Protein AF-A0A800MV16-F1 (afdb_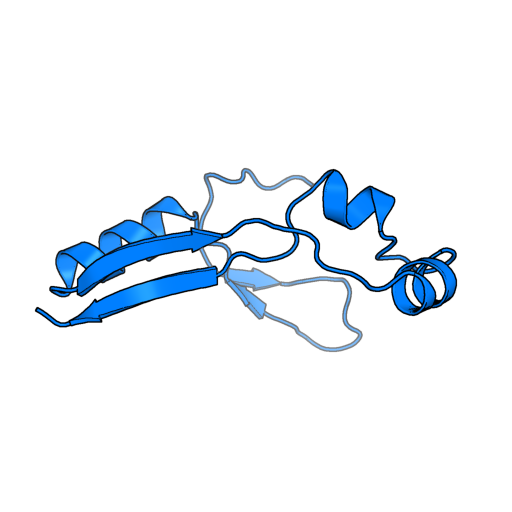monomer)

Structure (mmCIF, N/CA/C/O backbone):
data_AF-A0A800MV16-F1
#
_entry.id   AF-A0A800MV16-F1
#
loop_
_atom_site.group_PDB
_atom_site.id
_atom_site.type_symbol
_atom_site.label_atom_id
_atom_site.label_alt_id
_atom_site.label_comp_id
_atom_site.label_asym_id
_atom_site.label_entity_id
_atom_site.label_seq_id
_atom_site.pdbx_PDB_ins_code
_atom_site.Cartn_x
_atom_site.Cartn_y
_atom_site.Cartn_z
_atom_site.occupancy
_atom_site.B_iso_or_equiv
_atom_site.auth_seq_id
_atom_site.auth_comp_id
_atom_site.auth_asym_id
_atom_site.auth_atom_id
_atom_site.pdbx_PDB_model_num
ATOM 1 N N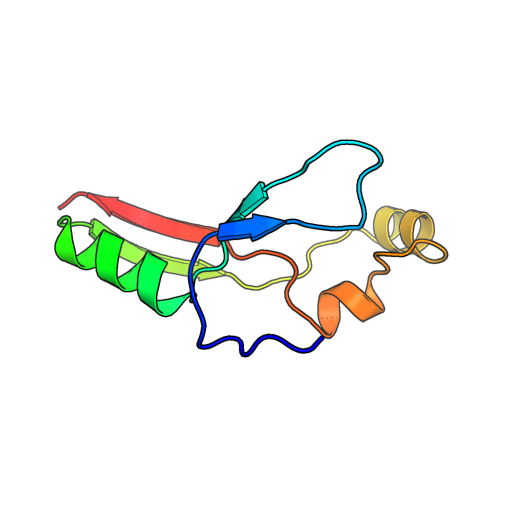 . MET A 1 1 ? 9.309 -13.024 -10.749 1.00 55.28 1 MET A N 1
ATOM 2 C CA . MET A 1 1 ? 8.652 -12.489 -9.534 1.00 55.28 1 MET A CA 1
ATOM 3 C C . MET A 1 1 ? 7.789 -13.636 -9.089 1.00 55.28 1 MET A C 1
ATOM 5 O O . MET A 1 1 ? 6.754 -13.860 -9.698 1.00 55.28 1 MET A O 1
ATOM 9 N N . ASP A 1 2 ? 8.286 -14.419 -8.138 1.00 75.31 2 ASP A N 1
ATOM 10 C CA . ASP A 1 2 ? 7.739 -15.762 -7.898 1.00 75.31 2 ASP A CA 1
ATOM 11 C C . ASP A 1 2 ? 6.905 -15.806 -6.611 1.00 75.31 2 ASP A C 1
ATOM 13 O O . ASP A 1 2 ? 6.333 -16.833 -6.270 1.00 75.31 2 ASP A O 1
ATOM 17 N N . LYS A 1 3 ? 6.814 -14.667 -5.912 1.00 83.00 3 LYS A N 1
ATOM 18 C CA . LYS A 1 3 ? 6.045 -14.487 -4.684 1.00 83.00 3 LYS A CA 1
ATOM 19 C C . LYS A 1 3 ? 4.736 -13.765 -4.993 1.00 83.00 3 LYS A C 1
ATOM 21 O O . LYS A 1 3 ? 4.749 -12.706 -5.624 1.00 83.00 3 LYS A O 1
ATOM 26 N N . SER A 1 4 ? 3.617 -14.319 -4.535 1.00 89.88 4 SER A N 1
ATOM 27 C CA . SER A 1 4 ? 2.300 -13.692 -4.673 1.00 89.88 4 SER A CA 1
ATOM 28 C C . SER A 1 4 ? 2.213 -12.384 -3.878 1.00 89.88 4 SER A C 1
ATOM 30 O O . SER A 1 4 ? 2.762 -12.278 -2.782 1.00 89.88 4 SER A O 1
ATOM 32 N N . TYR A 1 5 ? 1.447 -11.405 -4.373 1.00 89.12 5 TYR A N 1
ATOM 33 C CA . TYR A 1 5 ? 1.087 -10.199 -3.608 1.00 89.12 5 TYR A CA 1
ATOM 34 C C . TYR A 1 5 ? 0.403 -10.542 -2.273 1.00 89.12 5 TYR A C 1
ATOM 36 O O . TYR A 1 5 ? 0.581 -9.841 -1.279 1.00 89.12 5 TYR A O 1
ATOM 44 N N . HIS A 1 6 ? -0.343 -11.651 -2.234 1.00 92.38 6 HIS A N 1
ATOM 45 C CA . HIS A 1 6 ? -1.065 -12.100 -1.044 1.00 92.38 6 HIS A CA 1
ATOM 46 C C . HIS A 1 6 ? -0.166 -12.721 0.034 1.00 92.38 6 HIS A C 1
ATOM 48 O O . HIS A 1 6 ? -0.618 -12.884 1.167 1.00 92.38 6 HIS A O 1
ATOM 54 N N . GLU A 1 7 ? 1.084 -13.050 -0.292 1.00 94.50 7 GLU A N 1
ATOM 55 C CA . GLU A 1 7 ? 2.056 -13.581 0.662 1.00 94.50 7 GLU A CA 1
ATOM 56 C C . GLU A 1 7 ? 2.809 -12.433 1.346 1.00 94.50 7 GLU A C 1
ATOM 58 O O . GLU A 1 7 ? 3.802 -11.906 0.841 1.00 94.50 7 GLU A O 1
ATOM 63 N N . GLU A 1 8 ? 2.330 -12.025 2.515 1.00 95.00 8 GLU A N 1
ATOM 64 C CA . GLU A 1 8 ? 2.933 -10.939 3.293 1.00 95.00 8 GLU A CA 1
ATOM 65 C C . GLU A 1 8 ? 4.182 -11.385 4.073 1.00 95.00 8 GLU A C 1
ATOM 67 O O . GLU A 1 8 ? 4.516 -12.568 4.145 1.00 95.00 8 GLU A O 1
ATOM 72 N N . GLY A 1 9 ? 4.900 -10.420 4.647 1.00 95.12 9 GLY A N 1
ATOM 73 C CA . GLY A 1 9 ? 6.023 -10.646 5.554 1.00 95.12 9 GLY A CA 1
ATOM 74 C C . GLY A 1 9 ? 7.399 -10.287 4.982 1.00 95.12 9 GLY A C 1
ATOM 75 O O . GLY A 1 9 ? 7.511 -9.778 3.856 1.00 95.12 9 GLY A O 1
ATOM 76 N N . PRO A 1 10 ? 8.460 -10.529 5.772 1.00 93.62 10 PRO A N 1
ATOM 77 C CA . PRO A 1 10 ? 9.817 -10.156 5.413 1.00 93.62 10 PRO A CA 1
ATOM 78 C C . PR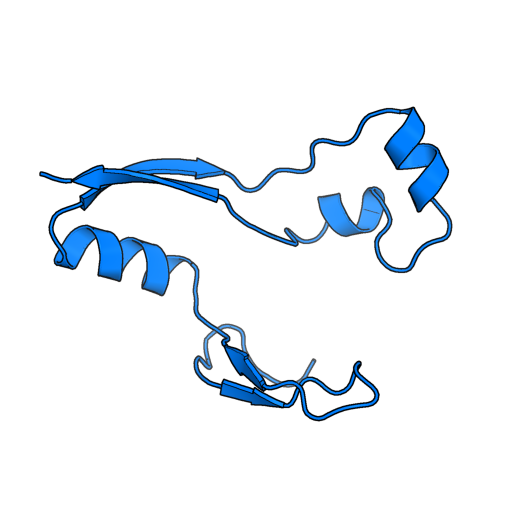O A 1 10 ? 10.340 -10.990 4.242 1.00 93.62 10 PRO A C 1
ATOM 80 O O . PRO A 1 10 ? 10.041 -12.178 4.117 1.00 93.62 10 PRO A O 1
ATOM 83 N N . TYR A 1 11 ? 11.170 -10.382 3.401 1.00 90.38 11 TYR A N 1
ATOM 84 C CA . TYR A 1 11 ? 11.922 -11.086 2.367 1.00 90.38 11 TYR A CA 1
ATOM 85 C C . TYR A 1 11 ? 13.280 -10.423 2.119 1.00 90.38 11 TYR A C 1
ATOM 87 O O . TYR A 1 11 ? 13.444 -9.217 2.313 1.00 90.38 11 TYR A O 1
ATOM 95 N N . GLN A 1 12 ? 14.264 -11.216 1.689 1.00 89.00 12 GLN A N 1
ATOM 96 C CA . GLN A 1 12 ? 15.580 -10.709 1.311 1.00 89.00 12 GLN A CA 1
ATOM 97 C C . GLN A 1 12 ? 15.530 -10.145 -0.112 1.00 89.00 12 GLN A C 1
ATOM 99 O O . GLN A 1 12 ? 15.262 -10.867 -1.072 1.00 89.00 12 GLN A O 1
ATOM 104 N N . HIS A 1 13 ? 15.796 -8.849 -0.251 1.00 84.44 13 HIS A N 1
ATOM 105 C CA . HIS A 1 13 ? 15.798 -8.164 -1.534 1.00 84.44 13 HIS A CA 1
ATOM 106 C C . HIS A 1 13 ? 17.184 -8.249 -2.187 1.00 84.44 13 HIS A C 1
ATOM 108 O O . HIS A 1 13 ? 18.163 -7.697 -1.690 1.00 84.44 13 HIS A O 1
ATOM 114 N N . ILE A 1 14 ? 17.259 -8.934 -3.329 1.00 79.50 14 ILE A N 1
ATOM 115 C CA . ILE A 1 14 ? 18.521 -9.302 -3.997 1.00 79.50 14 ILE A CA 1
ATOM 116 C C . ILE A 1 14 ? 19.248 -8.143 -4.697 1.00 79.50 14 ILE A C 1
ATOM 118 O O . ILE A 1 14 ? 20.388 -8.304 -5.112 1.00 79.50 14 ILE A O 1
ATOM 122 N N . ALA A 1 15 ? 18.611 -6.979 -4.860 1.00 74.31 15 ALA A N 1
ATOM 123 C CA . ALA A 1 15 ? 19.181 -5.891 -5.661 1.00 74.31 15 ALA A CA 1
ATOM 124 C C . ALA A 1 15 ? 20.278 -5.071 -4.958 1.00 74.31 15 ALA A C 1
ATOM 126 O O . ALA A 1 15 ? 20.814 -4.145 -5.564 1.00 74.31 15 ALA A O 1
ATOM 127 N N . TRP A 1 16 ? 20.563 -5.323 -3.678 1.00 71.69 16 TRP A N 1
ATOM 128 C CA . TRP A 1 16 ? 21.551 -4.560 -2.912 1.00 71.69 16 TRP A CA 1
ATOM 129 C C . TRP A 1 16 ? 22.784 -5.427 -2.643 1.00 71.69 16 TRP A C 1
ATOM 131 O O . TRP A 1 16 ? 22.664 -6.597 -2.298 1.00 71.69 16 TRP A O 1
ATOM 141 N N . ASN A 1 17 ? 23.982 -4.837 -2.738 1.00 78.00 17 ASN A N 1
ATOM 142 C CA . ASN A 1 17 ? 25.259 -5.514 -2.445 1.00 78.00 17 ASN A CA 1
ATOM 143 C C . ASN A 1 17 ? 25.447 -5.852 -0.949 1.00 78.00 17 ASN A C 1
ATOM 145 O O . ASN A 1 17 ? 26.517 -6.294 -0.540 1.00 78.00 17 ASN A O 1
ATOM 149 N N . GLN A 1 18 ? 24.433 -5.589 -0.126 1.00 84.31 18 GLN A N 1
ATOM 150 C CA . GLN A 1 18 ? 24.371 -5.845 1.307 1.00 84.31 18 GLN A CA 1
ATOM 151 C C . GLN A 1 18 ? 23.006 -6.469 1.631 1.00 84.31 18 GLN A C 1
ATOM 153 O O . GLN A 1 18 ? 22.041 -6.184 0.914 1.00 84.31 18 GLN A O 1
ATOM 158 N N . PRO A 1 19 ? 22.886 -7.283 2.699 1.00 83.75 19 PRO A N 1
ATOM 159 C CA . PRO A 1 19 ? 21.606 -7.858 3.098 1.00 83.75 19 PRO A CA 1
ATOM 160 C C . PRO A 1 19 ? 20.554 -6.767 3.345 1.00 83.75 19 PRO A C 1
ATOM 162 O O . PRO A 1 19 ? 20.665 -5.981 4.283 1.00 83.75 19 PRO A O 1
ATOM 165 N N . ALA A 1 20 ? 19.526 -6.733 2.498 1.00 89.19 20 ALA A N 1
ATOM 166 C CA . ALA A 1 20 ? 18.390 -5.831 2.621 1.00 89.19 20 ALA A CA 1
ATOM 167 C C . ALA A 1 20 ? 17.128 -6.656 2.872 1.00 89.19 20 ALA A C 1
ATOM 169 O O . ALA A 1 20 ? 16.697 -7.414 2.002 1.00 89.19 20 ALA A O 1
ATOM 170 N N . ILE A 1 21 ? 16.543 -6.528 4.063 1.00 90.94 21 ILE A N 1
ATOM 171 C CA . ILE A 1 21 ? 15.258 -7.155 4.379 1.00 90.94 21 ILE A CA 1
ATOM 172 C C . ILE A 1 21 ? 14.155 -6.137 4.120 1.00 90.94 21 ILE A C 1
ATOM 174 O O . ILE A 1 21 ? 14.104 -5.088 4.761 1.00 90.94 21 ILE A O 1
ATOM 178 N N . MET A 1 22 ? 13.273 -6.454 3.180 1.00 90.88 22 MET A N 1
ATOM 179 C CA . MET A 1 22 ? 12.092 -5.656 2.876 1.00 90.88 22 MET A CA 1
ATOM 180 C C . MET A 1 22 ? 10.849 -6.296 3.481 1.00 90.88 22 MET A C 1
ATOM 182 O O . MET A 1 22 ? 10.785 -7.509 3.670 1.00 90.88 22 MET A O 1
ATOM 186 N N . GLN A 1 23 ? 9.856 -5.464 3.784 1.00 92.94 23 GLN A N 1
ATOM 187 C CA . GLN A 1 23 ? 8.569 -5.897 4.312 1.00 92.94 23 GLN A CA 1
ATOM 188 C C . GLN A 1 23 ? 7.521 -5.807 3.210 1.00 92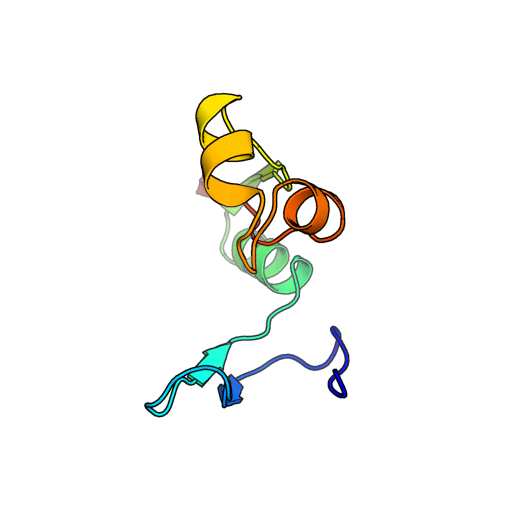.94 23 GLN A C 1
ATOM 190 O O . GLN A 1 23 ? 7.273 -4.721 2.686 1.00 92.94 23 GLN A O 1
ATOM 195 N N . GLN A 1 24 ? 6.922 -6.939 2.851 1.00 93.38 24 GLN A N 1
ATOM 196 C CA . GLN A 1 24 ? 5.810 -6.966 1.910 1.00 93.38 24 GLN A CA 1
ATOM 197 C C . GLN A 1 24 ? 4.499 -7.022 2.686 1.00 93.38 24 GLN A C 1
ATOM 199 O O . GLN A 1 24 ? 4.214 -8.018 3.345 1.00 93.38 24 GLN A O 1
ATOM 204 N N . TYR A 1 25 ? 3.695 -5.972 2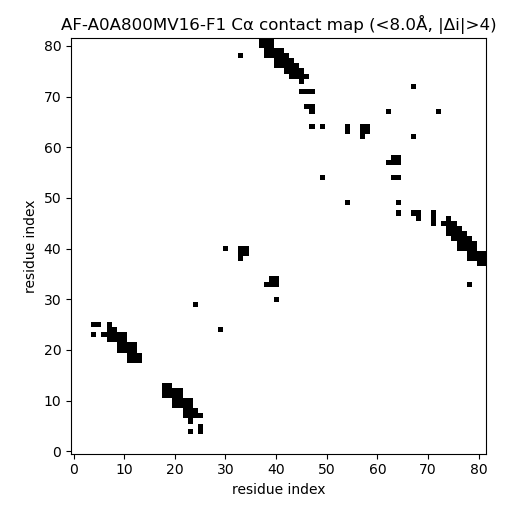.572 1.00 95.69 25 TYR A N 1
ATOM 205 C CA . TYR A 1 25 ? 2.337 -5.937 3.101 1.00 95.69 25 TYR A CA 1
ATOM 206 C C . TYR A 1 25 ? 1.386 -5.412 2.035 1.00 95.69 25 TYR A C 1
ATOM 208 O O . TYR A 1 25 ? 1.747 -4.561 1.218 1.00 95.69 25 TYR A O 1
ATOM 216 N N . LYS A 1 26 ? 0.159 -5.923 2.047 1.00 95.88 26 LYS A N 1
ATOM 217 C CA . LYS A 1 26 ? -0.922 -5.447 1.191 1.00 95.88 26 LYS A CA 1
ATOM 218 C C . LYS A 1 26 ? -1.318 -4.038 1.612 1.00 95.88 26 LYS A C 1
ATOM 220 O O . LYS A 1 26 ? -1.314 -3.706 2.798 1.00 95.88 26 LYS A O 1
ATOM 225 N N . LEU A 1 27 ? -1.808 -3.249 0.662 1.00 95.75 27 LEU A N 1
ATOM 226 C CA . LEU A 1 27 ? -2.411 -1.947 0.953 1.00 95.75 27 LEU A CA 1
ATOM 227 C C . LEU A 1 27 ? -3.556 -2.065 1.977 1.00 95.75 27 LEU A C 1
ATOM 229 O O . LEU A 1 27 ? -3.659 -1.259 2.900 1.00 95.75 27 LEU A O 1
ATOM 233 N N . SER A 1 28 ? -4.367 -3.124 1.870 1.00 97.50 28 SER A N 1
ATOM 234 C CA . SER A 1 28 ? -5.444 -3.414 2.824 1.00 97.50 28 SER A CA 1
ATOM 235 C C . SER A 1 28 ? -4.936 -3.595 4.252 1.00 97.50 28 SER A C 1
ATOM 237 O O . SER A 1 28 ? -5.622 -3.214 5.191 1.00 97.50 28 SER A O 1
ATOM 239 N N . THR A 1 29 ? -3.742 -4.163 4.427 1.00 98.19 29 THR A N 1
ATOM 240 C CA . THR A 1 29 ? -3.153 -4.395 5.749 1.00 98.19 29 THR A CA 1
ATOM 241 C C . THR A 1 29 ? -2.808 -3.069 6.413 1.00 98.19 29 THR A C 1
ATOM 243 O O . THR A 1 29 ? -3.195 -2.849 7.556 1.00 98.19 29 THR A O 1
ATOM 246 N N . TYR A 1 30 ? -2.186 -2.137 5.683 1.00 97.94 30 TYR A N 1
ATOM 247 C CA . TYR A 1 30 ? -1.931 -0.786 6.194 1.00 97.94 30 TYR A CA 1
ATOM 248 C C . TYR A 1 30 ? -3.224 -0.044 6.552 1.00 97.94 30 TYR A C 1
ATOM 250 O O . TYR A 1 30 ? -3.326 0.536 7.632 1.00 97.94 30 TYR A O 1
ATOM 258 N N . ILE A 1 31 ? -4.217 -0.072 5.659 1.00 98.44 31 ILE A N 1
ATOM 259 C CA . ILE A 1 31 ? -5.494 0.629 5.849 1.00 98.44 31 ILE A CA 1
ATOM 260 C C . ILE A 1 31 ? -6.253 0.077 7.059 1.00 98.44 31 ILE A C 1
ATOM 262 O O . ILE A 1 31 ? -6.675 0.850 7.918 1.00 98.44 31 ILE A O 1
ATOM 266 N N . ASN A 1 32 ? -6.400 -1.245 7.151 1.00 98.62 32 ASN A N 1
ATOM 267 C CA . ASN A 1 32 ? -7.156 -1.870 8.233 1.00 98.62 32 ASN A CA 1
ATOM 268 C C . ASN A 1 32 ? -6.475 -1.650 9.581 1.00 98.62 32 ASN A C 1
ATOM 270 O O . ASN A 1 32 ? -7.150 -1.288 10.538 1.00 98.62 32 ASN A O 1
ATOM 274 N N . LEU A 1 33 ? -5.144 -1.757 9.645 1.00 98.44 33 LEU A N 1
ATOM 275 C CA . LEU A 1 33 ? -4.412 -1.543 10.891 1.00 98.44 33 LEU A CA 1
ATOM 276 C C . LEU A 1 33 ? -4.582 -0.109 11.413 1.00 98.44 33 LEU A C 1
ATOM 278 O O . LEU A 1 33 ? -4.742 0.098 12.615 1.00 98.44 33 LEU A O 1
ATOM 282 N N . LEU A 1 34 ? -4.593 0.887 10.523 1.00 98.62 34 LEU A N 1
ATOM 283 C CA . LEU A 1 34 ? -4.891 2.275 10.887 1.00 98.62 34 LEU A CA 1
ATOM 284 C C . LEU A 1 34 ? -6.319 2.413 11.439 1.00 98.62 34 LEU A C 1
ATOM 286 O O . LEU A 1 34 ? -6.506 3.022 12.494 1.00 98.62 34 LEU A O 1
ATOM 290 N N . ILE A 1 35 ? -7.311 1.823 10.768 1.00 98.50 35 ILE A N 1
ATOM 291 C CA . ILE A 1 35 ? -8.720 1.860 11.197 1.00 98.50 35 ILE A CA 1
ATOM 292 C C . ILE A 1 35 ? -8.896 1.200 12.570 1.00 98.50 35 ILE A C 1
ATOM 294 O O . ILE A 1 35 ? -9.472 1.806 13.473 1.00 98.50 35 ILE A O 1
ATOM 298 N N . GLU A 1 36 ? -8.355 -0.004 12.754 1.00 98.62 36 GLU A N 1
ATOM 299 C CA . GLU A 1 36 ? -8.402 -0.762 14.012 1.00 98.62 36 GLU A CA 1
ATOM 300 C C . GLU A 1 36 ? -7.748 0.003 15.168 1.00 98.62 36 GLU A C 1
ATOM 302 O O . GLU A 1 36 ? -8.198 -0.074 16.309 1.00 98.62 36 GLU A O 1
ATOM 307 N N . ASN A 1 37 ? -6.730 0.813 14.869 1.00 98.50 37 ASN A N 1
ATOM 308 C CA . ASN A 1 37 ? -6.063 1.674 15.841 1.00 98.50 37 ASN A CA 1
ATOM 309 C C . ASN A 1 37 ? -6.722 3.057 15.975 1.00 98.50 37 ASN A C 1
ATOM 311 O O . ASN A 1 37 ? -6.110 3.986 16.506 1.00 98.50 37 ASN A O 1
ATOM 315 N N . GLY A 1 38 ? -7.967 3.223 15.531 1.00 98.44 38 GLY A N 1
ATOM 316 C CA . GLY A 1 38 ? -8.757 4.432 15.752 1.00 98.44 38 GLY A CA 1
ATOM 317 C C . GLY A 1 38 ? -8.308 5.621 14.909 1.00 98.44 38 GLY A C 1
ATOM 318 O O . GLY A 1 38 ? -8.354 6.757 15.379 1.00 98.44 38 GLY A O 1
ATOM 319 N N . PHE A 1 39 ? -7.835 5.384 13.687 1.00 98.81 39 PHE A N 1
ATOM 320 C CA . PHE A 1 39 ? -7.639 6.438 12.698 1.00 98.81 39 PHE A CA 1
ATOM 321 C C . PHE A 1 39 ? -8.779 6.433 11.681 1.00 98.81 39 PHE A C 1
ATOM 323 O O . PHE A 1 39 ? -9.190 5.393 11.174 1.00 98.81 39 PHE A O 1
ATOM 330 N N . THR A 1 40 ? -9.253 7.622 11.323 1.00 98.56 40 THR A N 1
ATOM 331 C CA . THR A 1 40 ? -10.074 7.819 10.127 1.00 98.56 40 THR A CA 1
ATOM 332 C C . THR A 1 40 ? -9.163 7.983 8.920 1.00 98.56 40 THR A C 1
ATOM 334 O O . THR A 1 40 ? -8.292 8.857 8.920 1.00 98.56 40 THR A O 1
ATOM 337 N N . ILE A 1 41 ? -9.369 7.176 7.880 1.00 98.50 41 ILE A N 1
ATOM 338 C CA . ILE A 1 41 ? -8.688 7.357 6.595 1.00 98.50 41 ILE A CA 1
ATOM 339 C C . ILE A 1 41 ? -9.347 8.518 5.851 1.00 98.50 41 ILE A C 1
ATOM 341 O O . ILE A 1 41 ? -10.548 8.498 5.599 1.00 98.50 41 ILE A O 1
ATOM 345 N N . GLU A 1 42 ? -8.563 9.534 5.499 1.00 98.56 42 GLU A N 1
ATOM 346 C CA . GLU A 1 42 ? -9.052 10.718 4.786 1.00 98.56 42 GLU A CA 1
ATOM 347 C C . GLU A 1 42 ? -8.752 10.651 3.287 1.00 98.56 42 GLU A C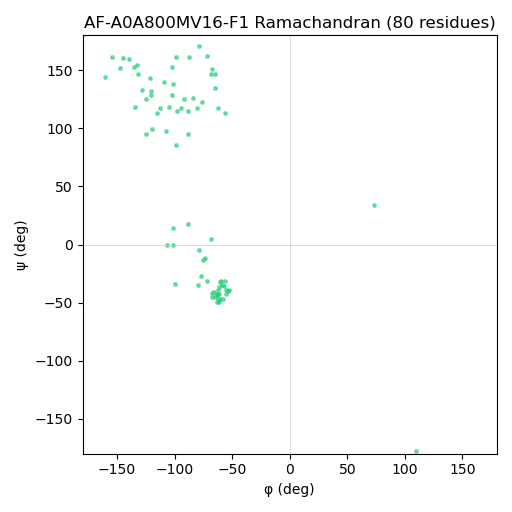 1
ATOM 349 O O . GLU A 1 42 ? -9.519 11.169 2.474 1.00 98.56 42 GLU A O 1
ATOM 354 N N . ARG A 1 43 ? -7.615 10.051 2.907 1.00 98.06 43 ARG A N 1
ATOM 355 C CA . ARG A 1 43 ? -7.210 9.901 1.504 1.00 98.06 43 ARG A CA 1
ATOM 356 C C . ARG A 1 43 ? -6.161 8.806 1.340 1.00 98.06 43 ARG A C 1
ATOM 358 O O . ARG A 1 43 ? -5.264 8.692 2.169 1.00 98.06 43 ARG A O 1
ATOM 365 N N . VAL A 1 44 ? -6.239 8.077 0.232 1.00 97.38 44 VAL A N 1
ATOM 366 C CA . VAL A 1 44 ? -5.179 7.192 -0.269 1.00 97.38 44 VAL A CA 1
ATOM 367 C C . VAL A 1 44 ? -4.805 7.684 -1.666 1.00 97.38 44 VAL A C 1
ATOM 369 O O . VAL A 1 44 ? -5.699 7.995 -2.452 1.00 97.38 44 VAL A O 1
ATOM 372 N N . ILE A 1 45 ? -3.512 7.841 -1.942 1.00 94.38 45 ILE A N 1
ATOM 373 C CA . ILE A 1 45 ? -2.990 8.365 -3.211 1.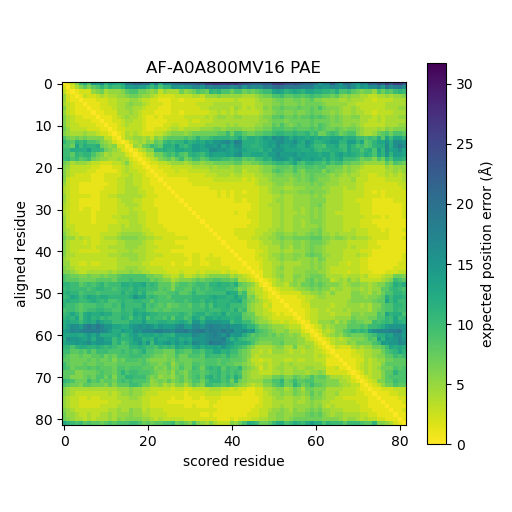00 94.38 45 ILE A CA 1
ATOM 374 C C . ILE A 1 45 ? -2.001 7.355 -3.786 1.00 94.38 45 ILE A C 1
ATOM 376 O O . ILE A 1 45 ? -1.024 7.008 -3.122 1.00 94.38 45 ILE A O 1
ATOM 380 N N . GLU A 1 46 ? -2.243 6.946 -5.027 1.00 91.44 46 GLU A N 1
ATOM 381 C CA . GLU A 1 46 ? -1.341 6.167 -5.875 1.00 91.44 46 GLU A CA 1
ATOM 382 C C . GLU A 1 46 ? -1.162 6.969 -7.165 1.00 91.44 46 GLU A C 1
ATOM 384 O O . GLU A 1 46 ? -2.028 6.950 -8.036 1.00 91.44 46 GLU A O 1
ATOM 389 N N . ASP A 1 47 ? -0.096 7.765 -7.243 1.00 86.06 47 ASP A N 1
ATOM 390 C CA . ASP A 1 47 ? 0.087 8.716 -8.340 1.00 86.06 47 ASP A CA 1
ATOM 391 C C . ASP A 1 47 ? 1.563 8.865 -8.725 1.00 86.06 47 ASP A C 1
ATOM 393 O O . ASP A 1 47 ? 2.473 8.558 -7.949 1.00 86.06 47 ASP A O 1
ATOM 397 N N . VAL A 1 48 ? 1.789 9.367 -9.934 1.00 81.62 48 VAL A N 1
ATOM 398 C CA . VAL A 1 48 ? 3.099 9.698 -10.484 1.00 81.62 48 VAL A CA 1
ATOM 399 C C . VAL A 1 48 ? 3.118 11.182 -10.806 1.00 81.62 48 VAL A C 1
ATOM 401 O O . VAL A 1 48 ? 2.668 11.614 -11.864 1.00 81.62 48 VAL A O 1
ATOM 404 N N . SER A 1 49 ? 3.703 11.964 -9.904 1.00 78.62 49 SER A N 1
ATOM 405 C CA . SER A 1 49 ? 3.894 13.400 -10.094 1.00 78.62 49 SER A CA 1
ATOM 406 C C . SER A 1 49 ? 5.368 13.693 -10.352 1.00 78.62 49 SER A C 1
ATOM 408 O O . SER A 1 49 ? 6.153 13.779 -9.410 1.00 78.62 49 SER A O 1
ATOM 410 N N . LEU A 1 50 ? 5.742 13.841 -11.624 1.00 79.44 50 LEU A N 1
ATOM 411 C CA . LEU A 1 50 ? 7.086 14.233 -12.059 1.00 79.44 50 LEU A CA 1
ATOM 412 C C . LEU A 1 50 ? 7.003 15.514 -12.894 1.00 79.44 50 LEU A C 1
ATOM 414 O O . LEU A 1 50 ? 6.064 15.676 -13.675 1.00 79.44 50 LEU A O 1
ATOM 418 N N . THR A 1 51 ? 7.983 16.408 -12.754 1.00 84.50 51 THR A N 1
ATOM 419 C CA . THR A 1 51 ? 8.127 17.556 -13.664 1.00 84.50 51 THR A CA 1
ATOM 420 C C . THR A 1 51 ? 8.625 17.094 -15.040 1.00 84.50 51 THR A C 1
ATOM 422 O O . THR A 1 51 ? 9.176 16.001 -15.168 1.00 84.50 51 THR A O 1
ATOM 425 N N . GLU A 1 52 ? 8.479 17.915 -16.087 1.00 83.81 52 GLU A N 1
ATOM 426 C CA . GLU A 1 52 ? 9.056 17.597 -17.409 1.00 83.81 52 GLU A CA 1
ATOM 427 C C . GLU A 1 52 ? 10.578 17.382 -17.342 1.00 83.81 52 GLU A C 1
ATOM 429 O O . GLU A 1 52 ? 11.111 16.490 -18.006 1.00 83.81 52 GLU A O 1
ATOM 434 N N . GLU A 1 53 ? 11.270 18.142 -16.488 1.00 85.00 53 GLU A N 1
ATOM 435 C CA . GLU A 1 53 ? 12.701 17.971 -16.230 1.00 85.00 53 GLU A CA 1
ATOM 436 C C . GLU A 1 53 ? 13.002 16.602 -15.598 1.00 85.00 53 GLU A C 1
ATOM 438 O O . GLU A 1 53 ? 13.915 15.901 -16.043 1.00 85.00 53 GLU A O 1
ATOM 443 N N . ASP A 1 54 ? 12.200 16.169 -14.619 1.00 82.06 54 ASP A N 1
ATOM 444 C CA . ASP A 1 54 ? 12.337 14.847 -13.999 1.00 82.06 54 ASP A CA 1
ATOM 445 C C . ASP A 1 54 ? 12.094 13.725 -15.015 1.00 82.06 54 ASP A C 1
ATOM 447 O O . ASP A 1 54 ? 12.850 12.751 -15.065 1.00 82.06 54 ASP A O 1
ATOM 451 N N . VAL A 1 55 ? 11.081 13.863 -15.873 1.00 82.75 55 VAL A N 1
ATOM 452 C CA . VAL A 1 55 ? 10.793 12.875 -16.922 1.00 82.75 55 VAL A CA 1
ATOM 453 C C . VAL A 1 55 ? 12.008 12.696 -17.838 1.00 82.75 55 VAL A C 1
ATOM 455 O O . VAL A 1 55 ? 12.428 11.561 -18.074 1.00 82.75 55 VAL A O 1
ATOM 458 N N . GLN A 1 56 ? 12.627 13.792 -18.288 1.00 83.31 56 GLN A N 1
ATOM 459 C CA . GLN A 1 56 ? 13.839 13.750 -19.117 1.00 83.31 56 GLN A CA 1
ATOM 460 C C . GLN A 1 56 ? 15.034 13.155 -18.360 1.00 83.31 56 GLN A C 1
ATOM 462 O O . GLN A 1 56 ? 15.728 12.269 -18.867 1.00 83.31 56 GLN A O 1
ATOM 467 N N . ARG A 1 57 ? 15.251 13.574 -17.109 1.00 81.44 57 ARG A N 1
ATOM 468 C CA . ARG A 1 57 ? 16.342 13.085 -16.250 1.00 81.44 57 ARG A CA 1
ATOM 469 C C . ARG A 1 57 ? 16.269 11.577 -15.993 1.00 81.44 57 ARG A C 1
ATOM 471 O O . ARG A 1 57 ? 17.306 10.921 -15.822 1.00 81.44 57 ARG A O 1
ATOM 478 N N . HIS A 1 58 ? 15.058 11.029 -15.941 1.00 79.38 58 HIS A N 1
ATOM 479 C CA . HIS A 1 58 ? 14.788 9.631 -15.615 1.00 79.38 58 HIS A CA 1
ATOM 480 C C . HIS A 1 58 ? 14.489 8.744 -16.835 1.00 79.38 58 HIS A C 1
ATOM 482 O O . HIS A 1 58 ? 14.336 7.534 -16.661 1.00 79.38 58 HIS A O 1
ATOM 488 N N . ALA A 1 59 ? 14.490 9.288 -18.057 1.00 75.06 59 ALA A N 1
ATOM 489 C CA . ALA A 1 59 ? 14.136 8.563 -19.282 1.00 75.06 59 ALA A CA 1
ATOM 490 C C . ALA A 1 59 ? 14.941 7.262 -19.494 1.00 75.06 59 ALA A C 1
ATOM 492 O O . ALA A 1 59 ? 14.370 6.235 -19.848 1.00 75.06 59 ALA A O 1
ATOM 493 N N . ASN A 1 60 ? 16.246 7.272 -19.189 1.00 73.62 60 ASN A N 1
ATOM 494 C CA . ASN A 1 60 ? 17.151 6.124 -19.376 1.00 73.62 60 ASN A CA 1
ATOM 495 C C . ASN A 1 60 ? 17.461 5.348 -18.083 1.00 73.62 60 ASN A C 1
ATOM 497 O O . ASN A 1 60 ? 18.430 4.588 -18.027 1.00 73.62 60 ASN A O 1
ATOM 501 N N . ARG A 1 61 ? 16.696 5.562 -17.005 1.00 76.62 61 ARG A N 1
ATOM 502 C CA . ARG A 1 61 ? 16.924 4.881 -15.721 1.00 76.62 61 ARG A CA 1
ATOM 503 C C . ARG A 1 61 ? 15.998 3.684 -15.548 1.00 76.62 61 ARG A C 1
ATOM 505 O O . ARG A 1 61 ? 14.949 3.573 -16.172 1.00 76.62 61 ARG A O 1
ATOM 512 N N . TRP A 1 62 ? 16.384 2.793 -14.633 1.00 63.59 62 TRP A N 1
ATOM 513 C CA . TRP A 1 62 ? 15.577 1.630 -14.256 1.00 63.59 62 TRP A CA 1
ATOM 514 C C . TRP A 1 62 ? 14.141 2.016 -13.859 1.00 63.59 62 TRP A C 1
ATOM 516 O O . TRP A 1 62 ? 13.203 1.331 -14.264 1.00 63.59 62 TRP A O 1
ATOM 526 N N . TYR A 1 63 ? 13.995 3.137 -13.143 1.00 65.31 63 TYR A N 1
ATOM 527 C CA . TYR A 1 63 ? 12.732 3.794 -12.805 1.00 65.31 63 TYR A CA 1
ATOM 528 C C . TYR A 1 63 ? 12.465 4.960 -13.770 1.00 65.31 63 TYR A C 1
ATOM 530 O O . TYR A 1 63 ? 12.848 6.096 -13.494 1.00 65.31 63 TYR A O 1
ATOM 538 N N . SER A 1 64 ? 11.853 4.660 -14.918 1.00 78.31 64 SER A N 1
ATOM 539 C CA . SER A 1 64 ? 11.366 5.667 -15.868 1.00 78.31 64 SER A CA 1
ATOM 540 C C . SER A 1 64 ? 9.941 6.107 -15.517 1.00 78.31 64 SER A C 1
ATOM 542 O O . SER A 1 64 ? 9.212 5.394 -14.823 1.00 78.31 64 SER A O 1
ATOM 544 N N . TYR A 1 65 ? 9.522 7.264 -16.035 1.00 79.50 65 TYR A N 1
ATOM 545 C CA . TYR A 1 65 ? 8.149 7.758 -15.881 1.00 79.50 65 TYR A CA 1
ATOM 546 C C . TYR A 1 65 ? 7.101 6.752 -16.382 1.00 79.50 65 TYR A C 1
ATOM 548 O O . TYR A 1 65 ? 6.104 6.507 -15.708 1.00 79.50 65 TYR A O 1
ATOM 556 N N . GLU A 1 66 ? 7.348 6.112 -17.528 1.00 79.94 66 GLU A N 1
ATOM 557 C CA . GLU A 1 66 ? 6.437 5.108 -18.091 1.00 79.94 66 GLU A CA 1
ATOM 558 C C . GLU A 1 66 ? 6.254 3.906 -17.159 1.00 79.94 66 GLU A C 1
ATOM 560 O O . GLU A 1 66 ? 5.131 3.454 -16.939 1.00 79.94 66 GLU A O 1
ATOM 565 N N . LYS A 1 67 ? 7.344 3.424 -16.548 1.00 78.56 67 LYS A N 1
ATOM 566 C CA . LYS A 1 67 ? 7.286 2.325 -15.576 1.00 78.56 67 LYS A CA 1
ATOM 567 C C . LYS A 1 67 ? 6.570 2.732 -14.295 1.00 78.56 67 LYS A C 1
ATOM 569 O O . LYS A 1 67 ? 5.761 1.957 -13.798 1.00 78.56 67 LYS A O 1
ATOM 574 N N . ALA A 1 68 ? 6.832 3.941 -13.795 1.00 78.69 68 ALA A N 1
ATOM 575 C CA . ALA A 1 68 ? 6.148 4.469 -12.618 1.00 78.69 68 ALA A CA 1
ATOM 576 C C . ALA A 1 68 ? 4.633 4.587 -12.851 1.00 78.69 68 ALA A C 1
ATOM 578 O O . ALA A 1 68 ? 3.851 4.317 -11.946 1.00 78.69 68 ALA A O 1
ATOM 579 N N . ARG A 1 69 ? 4.208 4.952 -14.070 1.00 79.88 69 ARG A N 1
ATOM 580 C CA . ARG A 1 69 ? 2.785 5.022 -14.444 1.00 79.88 69 ARG A CA 1
ATOM 581 C C . ARG A 1 69 ? 2.119 3.661 -14.585 1.00 79.88 69 ARG A C 1
ATOM 583 O O . ARG A 1 69 ? 0.917 3.562 -14.370 1.00 79.88 69 ARG A O 1
ATOM 590 N N . ALA A 1 70 ? 2.868 2.645 -15.000 1.00 81.50 70 ALA A N 1
ATOM 591 C CA . ALA A 1 70 ? 2.337 1.300 -15.195 1.00 81.50 70 ALA A CA 1
ATOM 592 C C . ALA A 1 70 ? 2.194 0.529 -13.876 1.00 81.50 70 ALA A C 1
ATOM 594 O O . ALA A 1 70 ? 1.273 -0.272 -13.734 1.00 81.50 70 ALA A O 1
ATOM 595 N N . VAL A 1 71 ? 3.107 0.754 -12.926 1.00 78.38 71 VAL A N 1
ATOM 596 C CA . VAL A 1 71 ? 3.111 0.079 -11.626 1.00 78.38 71 VAL A CA 1
ATOM 597 C C . VAL A 1 71 ? 3.350 1.111 -10.522 1.00 78.38 71 VAL A C 1
ATOM 599 O O . VAL A 1 71 ? 4.425 1.718 -10.502 1.00 78.38 71 VAL A O 1
ATOM 602 N N . PRO A 1 72 ? 2.400 1.297 -9.585 1.00 75.31 72 PRO A N 1
ATOM 603 C CA . PRO A 1 72 ? 2.577 2.236 -8.488 1.00 75.31 72 PRO A CA 1
ATOM 604 C C . PRO A 1 72 ? 3.764 1.809 -7.619 1.00 75.31 72 PRO A C 1
ATOM 606 O O . PRO A 1 72 ? 3.782 0.735 -7.020 1.00 75.31 72 PRO A O 1
ATOM 609 N N . ALA A 1 73 ? 4.781 2.667 -7.575 1.00 79.88 73 ALA A N 1
ATOM 610 C CA . ALA A 1 73 ? 6.011 2.435 -6.819 1.00 79.88 73 ALA A CA 1
ATOM 611 C C . ALA A 1 73 ? 5.834 2.671 -5.314 1.00 79.88 73 ALA A C 1
ATOM 613 O O . ALA A 1 73 ? 6.579 2.137 -4.493 1.00 79.88 73 ALA A O 1
ATOM 614 N N . ALA A 1 74 ? 4.877 3.530 -4.970 1.00 88.38 74 ALA A N 1
ATOM 615 C CA . ALA A 1 74 ? 4.584 3.974 -3.623 1.00 88.38 74 ALA A CA 1
ATOM 616 C C . ALA A 1 74 ? 3.120 4.414 -3.531 1.00 88.38 74 ALA A C 1
ATOM 618 O O . ALA A 1 74 ? 2.488 4.739 -4.537 1.00 88.38 74 ALA A O 1
ATOM 619 N N . PHE A 1 75 ? 2.620 4.476 -2.302 1.00 92.88 75 PHE A N 1
ATOM 620 C CA . PHE A 1 75 ? 1.317 5.032 -1.970 1.00 92.88 75 PHE A CA 1
ATOM 621 C C . PHE A 1 75 ? 1.448 5.975 -0.772 1.00 92.88 75 PHE A C 1
ATOM 623 O O . PHE A 1 75 ? 2.351 5.834 0.057 1.00 92.88 75 PHE A O 1
ATOM 630 N N . ILE A 1 76 ? 0.531 6.935 -0.664 1.00 95.50 76 ILE A N 1
ATOM 631 C CA . ILE A 1 76 ? 0.449 7.873 0.461 1.00 95.50 76 ILE A CA 1
ATOM 632 C C . ILE A 1 76 ? -0.918 7.718 1.122 1.00 95.50 76 ILE A C 1
ATOM 634 O O . ILE A 1 76 ? -1.944 7.802 0.450 1.00 95.50 76 ILE A O 1
ATOM 638 N N . ILE A 1 77 ? -0.941 7.535 2.444 1.00 98.00 77 ILE A N 1
ATOM 639 C CA . ILE A 1 77 ? -2.175 7.477 3.237 1.00 98.00 77 ILE A CA 1
ATOM 640 C C . ILE A 1 77 ? -2.233 8.702 4.149 1.00 98.00 77 ILE A C 1
ATOM 642 O O . ILE A 1 77 ? -1.397 8.871 5.035 1.00 98.00 77 ILE A O 1
ATOM 646 N N . LYS A 1 78 ? -3.250 9.546 3.957 1.00 98.25 78 LYS A N 1
ATOM 647 C CA . LYS A 1 78 ? -3.616 10.609 4.896 1.00 98.25 78 LYS A CA 1
ATOM 648 C C . LYS A 1 78 ? -4.663 10.065 5.858 1.00 98.25 78 LYS A C 1
ATOM 650 O O . LYS A 1 78 ? -5.720 9.599 5.428 1.00 98.25 78 LYS A O 1
ATOM 655 N N . CYS A 1 79 ? -4.392 10.161 7.152 1.00 98.38 79 CYS A N 1
ATOM 656 C CA . CYS A 1 79 ? -5.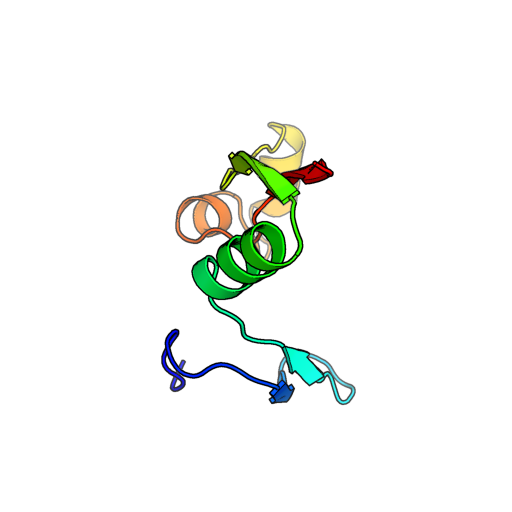327 9.757 8.191 1.00 98.38 79 CYS A CA 1
ATOM 657 C C . CYS A 1 79 ? -5.316 10.737 9.365 1.00 98.38 79 CYS A C 1
ATOM 659 O O . CYS A 1 79 ? -4.366 11.499 9.554 1.00 98.38 79 CYS A O 1
ATOM 661 N N . ARG A 1 80 ? -6.390 10.709 10.151 1.00 98.50 80 ARG A N 1
ATOM 662 C CA . ARG A 1 80 ? -6.563 11.529 11.351 1.00 98.50 80 ARG A CA 1
ATOM 663 C C . ARG A 1 80 ? -6.955 10.637 12.518 1.00 98.50 80 ARG A C 1
ATOM 665 O O . ARG A 1 80 ? -7.845 9.802 12.378 1.00 98.50 80 ARG A O 1
ATOM 672 N N . LYS A 1 81 ? -6.297 10.819 13.662 1.00 97.88 81 LYS A N 1
ATOM 673 C CA . LY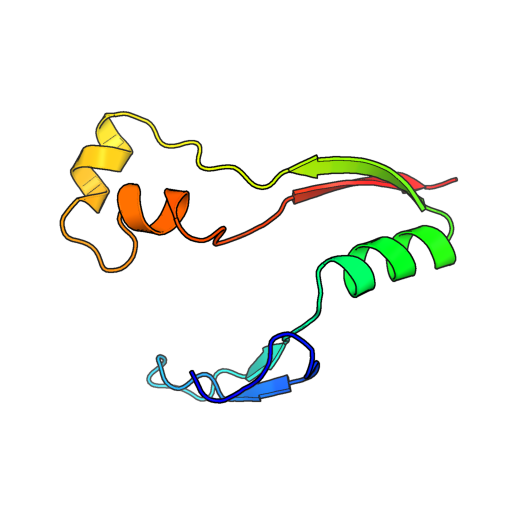S A 1 81 ? -6.644 10.119 14.902 1.00 97.88 81 LYS A CA 1
ATOM 674 C C . LYS A 1 81 ? -8.043 10.550 15.370 1.00 97.88 81 LYS A C 1
ATOM 676 O O . LYS A 1 81 ? -8.363 11.740 15.294 1.00 97.88 81 LYS A O 1
ATOM 681 N N . LEU A 1 82 ? -8.864 9.577 15.767 1.00 92.44 82 LEU A N 1
ATOM 682 C CA . LEU A 1 82 ? -10.160 9.802 16.415 1.00 92.44 82 LEU A CA 1
ATOM 683 C C . LEU A 1 82 ? -9.986 10.379 17.820 1.00 92.44 82 LEU A C 1
ATOM 685 O O . LEU A 1 82 ? -9.035 9.950 18.514 1.00 92.44 82 LEU A O 1
#

Foldseek 3Di:
DPDDLPDWAWDFDPPDPDTDIDTRDDPVVVVVVCVVQQKDWDDKDQDDDDDPVRQVVCVPPPDHSVVCVVDRPDMDIDIDHD

Mean predicted aligned error: 5.82 Å

Secondary structure (DSSP, 8-state):
--S-TT--EEEE-TTSSS--EEEE--HHHHHHHHHHTTEEEEEEE------HHHHHHHTTSSS-HHHHHHS----EEEEEE-

pLDDT: mean 87.72, std 9.73, range [55.28, 98.81]

Solvent-accessible surface area (backbone atoms only — not comparable to full-atom values): 5280 Å² total; per-residue (Å²): 134,92,73,56,81,86,62,60,48,77,43,79,48,83,91,48,103,51,98,38,79,44,77,41,70,46,71,66,54,59,53,48,54,40,44,77,70,44,28,48,79,77,46,79,46,75,77,78,90,71,53,75,66,51,42,62,75,22,58,90,43,97,73,18,60,71,55,41,70,74,43,74,87,57,72,48,76,46,66,43,78,110

InterPro domains:
  IPR029063 S-adenosyl-L-methionine-dependent methyltransferase superfamily [G3DSA:3.40.50.150] (2-81)

Sequence (82 aa):
MDKSYHEEGPYQHIAWNQPAIMQQYKLSTYINLLIENGFTIERVIEDVSLTEEDVQRHANRWYSYEKARAVPAAFIIKCRKL

Radius of gyration: 16.09 Å; Cα contacts (8 Å, |Δi|>4): 88; chains: 1; bounding box: 35×34×36 Å

Nearest PDB structures (foldseek):
  3g5l-assembly1_B  TM=8.767E-01  e=2.201E-02  Listeria monocytogenes serotype 4b str. F2365
  3g5l-assembly2_A  TM=7.955E-01  e=2.352E-02  Listeria monocytogenes serotype 4b str. F2365
  4f8k-assembly2_B  TM=2.593E-01  e=9.095E+00  Mus musculus

Organism: Cytobacillus firmus (NCBI:txid1399)